Protein AF-A0A537A7I3-F1 (afdb_monomer_lite)

Sequence (104 aa):
MIVRRDTTIARLLALIAVMLVSRIACGHQQDGRDAILEFEPPGPGTYRLHRIMPAPEGRVLDTEGRSQKLSRFLQDKITLLGFIYTTCTDPEGCPLAYRVFDGL

Structure (mmCIF, N/CA/C/O backbone):
data_AF-A0A537A7I3-F1
#
_entry.id   AF-A0A537A7I3-F1
#
loop_
_atom_site.group_PDB
_atom_site.id
_atom_site.type_symbol
_atom_site.label_atom_id
_atom_site.label_alt_id
_atom_site.label_comp_id
_atom_site.label_asym_id
_atom_site.label_entity_id
_atom_site.label_seq_id
_atom_site.pdbx_PDB_ins_code
_atom_site.Cartn_x
_atom_site.Cartn_y
_atom_site.Cartn_z
_atom_site.occupancy
_atom_site.B_iso_or_equiv
_atom_site.auth_seq_id
_atom_site.auth_comp_id
_atom_site.auth_asym_id
_atom_site.auth_atom_id
_atom_site.pdbx_PDB_model_num
ATOM 1 N N . MET A 1 1 ? 39.173 54.965 -30.436 1.00 39.16 1 MET A N 1
ATOM 2 C CA . MET A 1 1 ? 38.130 53.960 -30.738 1.00 39.16 1 MET A CA 1
ATOM 3 C C . MET A 1 1 ? 37.649 53.361 -29.424 1.00 39.16 1 MET A C 1
ATOM 5 O O . MET A 1 1 ? 38.390 52.619 -28.798 1.00 39.16 1 MET A O 1
ATOM 9 N N . ILE A 1 2 ? 36.469 53.770 -28.951 1.00 47.56 2 ILE A N 1
ATOM 10 C CA . ILE A 1 2 ? 35.861 53.285 -27.703 1.00 47.56 2 ILE A CA 1
ATOM 11 C C . ILE A 1 2 ? 35.047 52.040 -28.059 1.00 47.56 2 ILE A C 1
ATOM 13 O O . ILE A 1 2 ? 34.034 52.140 -28.746 1.00 47.56 2 ILE A O 1
ATOM 17 N N . VAL A 1 3 ? 35.516 50.870 -27.628 1.00 56.50 3 VAL A N 1
ATOM 18 C CA . VAL A 1 3 ? 34.774 49.608 -27.724 1.00 56.50 3 VAL A CA 1
ATOM 19 C C . VAL A 1 3 ? 33.586 49.716 -26.769 1.00 56.50 3 VAL A C 1
ATOM 21 O O . VAL A 1 3 ? 33.739 49.572 -25.555 1.00 56.50 3 VAL A O 1
ATOM 24 N N . ARG A 1 4 ? 32.397 50.028 -27.299 1.00 58.03 4 ARG A N 1
ATOM 25 C CA . ARG A 1 4 ? 31.141 49.867 -26.561 1.00 58.03 4 ARG A CA 1
ATOM 26 C C . ARG A 1 4 ? 31.007 48.382 -26.242 1.00 58.03 4 ARG A C 1
ATOM 28 O O . ARG A 1 4 ? 30.819 47.549 -27.117 1.00 58.03 4 ARG A O 1
ATOM 35 N N . ARG A 1 5 ? 31.213 48.044 -24.974 1.00 61.12 5 ARG A N 1
ATOM 36 C CA . ARG A 1 5 ? 31.022 46.699 -24.444 1.00 61.12 5 ARG A CA 1
ATOM 37 C C . ARG A 1 5 ? 29.517 46.459 -24.398 1.00 61.12 5 ARG A C 1
ATOM 39 O O . ARG A 1 5 ? 28.860 46.881 -23.452 1.00 61.12 5 ARG A O 1
ATOM 46 N N . ASP A 1 6 ? 28.986 45.869 -25.464 1.00 66.19 6 ASP A N 1
ATOM 47 C CA . ASP A 1 6 ? 27.555 45.641 -25.659 1.00 66.19 6 ASP A CA 1
ATOM 48 C C . ASP A 1 6 ? 27.025 44.646 -24.618 1.00 66.19 6 ASP A C 1
ATOM 50 O O . ASP A 1 6 ? 27.031 43.425 -24.777 1.00 66.19 6 ASP A O 1
ATOM 54 N N . THR A 1 7 ? 26.577 45.200 -23.492 1.00 66.31 7 THR A N 1
ATOM 55 C CA . THR A 1 7 ? 26.023 44.481 -22.338 1.00 66.31 7 THR A CA 1
ATOM 56 C C . THR A 1 7 ? 24.780 43.665 -22.695 1.00 66.31 7 THR A C 1
ATOM 58 O O . THR A 1 7 ? 24.449 42.708 -21.996 1.00 66.31 7 THR A O 1
ATOM 61 N N . THR A 1 8 ? 24.115 44.003 -23.801 1.00 69.25 8 THR A N 1
ATOM 62 C CA . THR A 1 8 ? 22.989 43.270 -24.388 1.00 69.25 8 THR A CA 1
ATOM 63 C C . THR A 1 8 ? 23.408 41.905 -24.925 1.00 69.25 8 THR A C 1
ATOM 65 O O . THR A 1 8 ? 22.746 40.917 -24.616 1.00 69.25 8 THR A O 1
ATOM 68 N N . ILE A 1 9 ? 24.535 41.820 -25.640 1.00 73.06 9 ILE A N 1
ATOM 69 C CA . ILE A 1 9 ? 25.081 40.553 -26.154 1.00 73.06 9 ILE A CA 1
ATOM 70 C C . ILE A 1 9 ? 25.484 39.650 -24.985 1.00 73.06 9 ILE A C 1
ATOM 72 O O . ILE A 1 9 ? 25.145 38.470 -24.964 1.00 73.06 9 ILE A O 1
ATOM 76 N N . ALA A 1 10 ? 26.120 40.220 -23.958 1.00 76.19 10 ALA A N 1
ATOM 77 C CA . ALA A 1 10 ? 26.491 39.486 -22.747 1.00 76.19 10 ALA A CA 1
ATOM 78 C C . ALA A 1 10 ? 25.267 38.922 -21.995 1.00 76.19 10 ALA A C 1
ATOM 80 O O . ALA A 1 10 ? 25.297 37.781 -21.538 1.00 76.19 10 ALA A O 1
ATOM 81 N N . ARG A 1 11 ? 24.173 39.690 -21.895 1.00 78.00 11 ARG A N 1
ATOM 82 C CA . ARG A 1 11 ? 22.915 39.234 -21.275 1.00 78.00 11 ARG A CA 1
ATOM 83 C C . ARG A 1 11 ? 22.222 38.149 -22.093 1.00 78.00 11 ARG A C 1
ATOM 85 O O . ARG A 1 11 ? 21.722 37.192 -21.511 1.00 78.00 11 ARG A O 1
ATOM 92 N N . LEU A 1 12 ? 22.213 38.277 -23.420 1.00 79.75 12 LEU A N 1
ATOM 93 C CA . LEU A 1 12 ? 21.616 37.277 -24.304 1.00 79.75 12 LEU A CA 1
ATOM 94 C C . LEU A 1 12 ? 22.377 35.946 -24.218 1.00 79.75 12 LEU A C 1
ATOM 96 O O . LEU A 1 12 ? 21.762 34.897 -24.054 1.00 79.75 12 LEU A O 1
ATOM 100 N N . LEU A 1 13 ? 23.713 35.998 -24.242 1.00 81.06 13 LEU A N 1
ATOM 101 C CA . LEU A 1 13 ? 24.565 34.819 -24.073 1.00 81.06 13 LEU A CA 1
ATOM 102 C C . LEU A 1 13 ? 24.374 34.165 -22.698 1.00 81.06 13 LEU A C 1
ATOM 104 O O . LEU A 1 13 ? 24.300 32.943 -22.618 1.00 81.06 13 LEU A O 1
ATOM 108 N N . ALA A 1 14 ? 24.226 34.956 -21.631 1.00 81.44 14 ALA A N 1
ATOM 109 C CA . ALA A 1 14 ? 23.939 34.431 -20.297 1.00 81.44 14 ALA A CA 1
ATOM 110 C C . ALA A 1 14 ? 22.564 33.740 -20.221 1.00 81.44 14 ALA A C 1
ATOM 112 O O . ALA A 1 14 ? 22.456 32.662 -19.643 1.00 81.44 14 ALA A O 1
ATOM 113 N N . LEU A 1 15 ? 21.523 34.312 -20.837 1.00 80.50 15 LEU A N 1
ATOM 114 C CA . LEU A 1 15 ? 20.183 33.709 -20.881 1.00 80.50 15 LEU A CA 1
ATOM 115 C C . LEU A 1 15 ? 20.157 32.408 -21.695 1.00 80.50 15 LEU A C 1
ATOM 117 O O . LEU A 1 15 ? 19.542 31.432 -21.268 1.00 80.50 15 LEU A O 1
ATOM 121 N N . ILE A 1 16 ? 20.856 32.372 -22.834 1.00 79.19 16 ILE A N 1
ATOM 122 C CA . ILE A 1 16 ? 21.001 31.164 -23.659 1.00 79.19 16 ILE A CA 1
ATOM 123 C C . ILE A 1 16 ? 21.757 30.078 -22.887 1.00 79.19 16 ILE A C 1
ATOM 125 O O . ILE A 1 16 ? 21.323 28.928 -22.877 1.00 79.19 16 ILE A O 1
ATOM 129 N N . ALA A 1 17 ? 22.843 30.438 -22.195 1.00 77.50 17 ALA A N 1
ATOM 130 C CA . ALA A 1 17 ? 23.584 29.504 -21.355 1.00 77.50 17 ALA A CA 1
ATOM 131 C C . ALA A 1 17 ? 22.695 28.924 -20.243 1.00 77.50 17 ALA A C 1
ATOM 133 O O . ALA A 1 17 ? 22.648 27.710 -20.085 1.00 77.50 17 ALA A O 1
ATOM 134 N N . VAL A 1 18 ? 21.919 29.757 -19.539 1.00 71.88 18 VAL A N 1
ATOM 135 C CA . VAL A 1 18 ? 20.979 29.302 -18.497 1.00 71.88 18 VAL A CA 1
ATOM 136 C C . VAL A 1 18 ? 19.907 28.362 -19.064 1.00 71.88 18 VAL A C 1
ATOM 138 O O . VAL A 1 18 ? 19.650 27.320 -18.465 1.00 71.88 18 VAL A O 1
ATOM 141 N N . MET A 1 19 ? 19.324 28.654 -20.235 1.00 69.56 19 MET A N 1
ATOM 142 C CA . MET A 1 19 ? 18.377 27.732 -20.883 1.00 69.56 19 MET A CA 1
ATOM 143 C C . MET A 1 19 ? 19.015 26.395 -21.283 1.00 69.56 19 MET A C 1
ATOM 145 O O . MET A 1 19 ? 18.346 25.363 -21.199 1.00 69.56 19 MET A O 1
ATOM 149 N N . LEU A 1 20 ? 20.287 26.391 -21.702 1.00 63.75 20 LEU A N 1
ATOM 150 C CA . LEU A 1 20 ? 21.009 25.155 -22.013 1.00 63.75 20 LEU A CA 1
ATOM 151 C C . LEU A 1 20 ? 21.279 24.308 -20.759 1.00 63.75 20 LEU A C 1
ATOM 153 O O . LEU A 1 20 ? 21.147 23.088 -20.829 1.00 63.75 20 LEU A O 1
ATOM 157 N N . VAL A 1 21 ? 21.607 24.919 -19.612 1.00 59.19 21 VAL A N 1
ATOM 158 C CA . VAL A 1 21 ? 21.839 24.171 -18.359 1.00 59.19 21 VAL A CA 1
ATOM 159 C C . VAL A 1 21 ? 20.538 23.577 -17.801 1.00 59.19 21 VAL A C 1
ATOM 161 O O . VAL A 1 21 ? 20.546 22.458 -17.292 1.00 59.19 21 VAL A O 1
ATOM 164 N N . SER A 1 22 ? 19.394 24.251 -17.966 1.00 57.56 22 SER A N 1
ATOM 165 C CA . SER A 1 22 ? 18.091 23.750 -17.489 1.00 57.56 22 SER A CA 1
ATOM 166 C C . SER A 1 22 ? 17.604 22.468 -18.181 1.00 57.56 22 SER A C 1
ATOM 168 O O . SER A 1 22 ? 16.703 21.809 -17.669 1.00 57.56 22 SER A O 1
ATOM 170 N N . ARG A 1 23 ? 18.191 22.074 -19.321 1.00 53.44 23 ARG A N 1
ATOM 171 C CA . ARG A 1 23 ? 17.897 20.797 -20.003 1.00 53.44 23 ARG A CA 1
ATOM 172 C C . ARG A 1 23 ? 18.608 19.587 -19.373 1.00 53.44 23 ARG A C 1
ATOM 174 O O . ARG A 1 23 ? 18.326 18.468 -19.780 1.00 53.44 23 ARG A O 1
ATOM 181 N N . ILE A 1 24 ? 19.512 19.790 -18.407 1.00 55.12 24 ILE A N 1
ATOM 182 C CA . ILE A 1 24 ? 20.316 18.718 -17.783 1.00 55.12 24 ILE A CA 1
ATOM 183 C C . ILE A 1 24 ? 19.595 18.076 -16.581 1.00 55.12 24 ILE A C 1
ATOM 185 O O . ILE A 1 24 ? 19.996 17.014 -16.114 1.00 55.12 24 ILE A O 1
ATOM 189 N N . ALA A 1 25 ? 18.461 18.623 -16.134 1.00 48.72 25 ALA A N 1
ATOM 190 C CA . ALA A 1 25 ? 17.545 17.908 -15.244 1.00 48.72 25 ALA A CA 1
ATOM 191 C C . ALA A 1 25 ? 16.687 16.904 -16.042 1.00 48.72 25 ALA A C 1
ATOM 193 O O . ALA A 1 25 ? 15.459 16.959 -16.026 1.00 48.72 25 ALA A O 1
ATOM 194 N N . CYS A 1 26 ? 17.334 15.997 -16.778 1.00 44.31 26 CYS A N 1
ATOM 195 C CA . CYS A 1 26 ? 16.685 14.775 -17.236 1.00 44.31 26 CYS A CA 1
ATOM 196 C C . CYS A 1 26 ? 16.465 13.906 -15.995 1.00 44.31 26 CYS A C 1
ATOM 198 O O . CYS A 1 26 ? 17.349 13.160 -15.582 1.00 44.31 26 CYS A O 1
ATOM 200 N N . GLY A 1 27 ? 15.287 14.010 -15.382 1.00 45.31 27 GLY A N 1
ATOM 201 C CA . GLY A 1 27 ? 14.745 12.847 -14.694 1.00 45.31 27 GLY A CA 1
ATOM 202 C C . GLY A 1 27 ? 14.656 11.736 -15.735 1.00 45.31 27 GLY A C 1
ATOM 203 O O . GLY A 1 27 ? 14.072 11.947 -16.799 1.00 45.31 27 GLY A O 1
ATOM 204 N N . HIS A 1 28 ? 15.310 10.605 -15.485 1.00 47.22 28 HIS A N 1
ATOM 205 C CA . HIS A 1 28 ? 15.121 9.407 -16.289 1.00 47.22 28 HIS A CA 1
ATOM 206 C C . HIS A 1 28 ? 13.645 9.013 -16.175 1.00 47.22 28 HIS A C 1
ATOM 208 O O . HIS A 1 28 ? 13.264 8.385 -15.199 1.00 47.22 28 HIS A O 1
ATOM 214 N N . GLN A 1 29 ? 12.819 9.436 -17.131 1.00 45.12 29 GLN A N 1
ATOM 215 C CA . GLN A 1 29 ? 11.517 8.830 -17.364 1.00 45.12 29 GLN A CA 1
ATOM 216 C C . GLN A 1 29 ? 11.816 7.535 -18.110 1.00 45.12 29 GLN A C 1
ATOM 218 O O . GLN A 1 29 ? 12.018 7.554 -19.327 1.00 45.12 29 GLN A O 1
ATOM 223 N N . GLN A 1 30 ? 11.938 6.429 -17.383 1.00 48.75 30 GLN A N 1
ATOM 224 C CA . GLN A 1 30 ? 11.799 5.138 -18.030 1.00 48.75 30 GLN A CA 1
ATOM 225 C C . GLN A 1 30 ? 10.312 5.018 -18.388 1.00 48.75 30 GLN A C 1
ATOM 227 O O . GLN A 1 30 ? 9.413 5.432 -17.662 1.00 48.75 30 GLN A O 1
ATOM 232 N N . ASP A 1 31 ? 10.026 4.576 -19.599 1.00 48.44 31 ASP A N 1
ATOM 233 C CA . ASP A 1 31 ? 8.694 4.085 -19.900 1.00 48.44 31 ASP A CA 1
ATOM 234 C C . ASP A 1 31 ? 8.703 2.668 -19.317 1.00 48.44 31 ASP A C 1
ATOM 236 O O . ASP A 1 31 ? 9.575 1.872 -19.674 1.00 48.44 31 ASP A O 1
ATOM 240 N N . GLY A 1 32 ? 7.815 2.346 -18.369 1.00 53.06 32 GLY A N 1
ATOM 241 C CA . GLY A 1 32 ? 7.831 1.092 -17.585 1.00 53.06 32 GLY A CA 1
ATOM 242 C C . GLY A 1 32 ? 7.714 -0.215 -18.394 1.00 53.06 32 GLY A C 1
ATOM 243 O O . GLY A 1 32 ? 7.506 -1.283 -17.827 1.00 53.06 32 GLY A O 1
ATOM 244 N N . ARG A 1 33 ? 7.819 -0.132 -19.722 1.00 52.97 33 ARG A N 1
ATOM 245 C CA . ARG A 1 33 ? 7.951 -1.235 -20.672 1.00 52.97 33 ARG A CA 1
ATOM 246 C C . ARG A 1 33 ? 9.362 -1.830 -20.710 1.00 52.97 33 ARG A C 1
ATOM 248 O O . ARG A 1 33 ? 9.475 -3.010 -21.014 1.00 52.97 33 ARG A O 1
ATOM 255 N N . ASP A 1 34 ? 10.386 -1.058 -20.335 1.00 52.28 34 ASP A N 1
ATOM 256 C CA . ASP A 1 34 ? 11.797 -1.458 -20.470 1.00 52.28 34 ASP A CA 1
ATOM 257 C C . ASP A 1 34 ? 12.518 -1.633 -19.122 1.00 52.28 34 ASP A C 1
ATOM 259 O O . ASP A 1 34 ? 13.749 -1.703 -19.075 1.00 52.28 34 ASP A O 1
ATOM 263 N N . ALA A 1 35 ? 11.785 -1.705 -18.003 1.00 58.62 35 ALA A N 1
ATOM 264 C CA . ALA A 1 35 ? 12.378 -2.147 -16.747 1.00 58.62 35 ALA A CA 1
ATOM 265 C C . ALA A 1 35 ? 12.832 -3.600 -16.938 1.00 58.62 35 ALA A C 1
ATOM 267 O O . ALA A 1 35 ? 12.012 -4.518 -16.924 1.00 58.62 35 ALA A O 1
ATOM 268 N N . ILE A 1 36 ? 14.132 -3.801 -17.179 1.00 62.69 36 ILE A N 1
ATOM 269 C CA . ILE A 1 36 ? 14.728 -5.132 -17.255 1.00 62.69 36 ILE A CA 1
ATOM 270 C C . ILE A 1 36 ? 14.613 -5.715 -15.853 1.00 62.69 36 ILE A C 1
ATOM 272 O O . ILE A 1 36 ? 15.433 -5.447 -14.977 1.00 62.69 36 ILE A O 1
ATOM 276 N N . LEU A 1 37 ? 13.543 -6.468 -15.628 1.00 66.88 37 LEU A N 1
ATOM 277 C CA . LEU A 1 37 ? 13.413 -7.274 -14.437 1.00 66.88 37 LEU A CA 1
ATOM 278 C C . LEU A 1 37 ? 14.575 -8.270 -14.459 1.00 66.88 37 LEU A C 1
ATOM 280 O O . LEU A 1 37 ? 14.803 -8.953 -15.456 1.00 66.88 37 LEU A O 1
ATOM 284 N N . GLU A 1 38 ? 15.301 -8.389 -13.350 1.00 80.81 38 GLU A N 1
ATOM 285 C CA . GLU A 1 38 ? 16.338 -9.421 -13.188 1.00 80.81 38 GLU A CA 1
ATOM 286 C C . GLU A 1 38 ? 15.743 -10.848 -13.155 1.00 80.81 38 GLU A C 1
ATOM 288 O O . GLU A 1 38 ? 16.455 -11.831 -12.951 1.00 80.81 38 GLU A O 1
ATOM 293 N N . PHE A 1 39 ? 14.425 -10.974 -13.345 1.00 81.69 39 PHE A N 1
ATOM 294 C CA . PHE A 1 39 ? 13.680 -12.219 -13.404 1.00 81.69 39 PHE A CA 1
ATOM 295 C C . PHE A 1 39 ? 12.535 -12.126 -14.422 1.00 81.69 39 PHE A C 1
ATOM 297 O O . PHE A 1 39 ? 11.946 -11.065 -14.614 1.00 81.69 39 PHE A O 1
ATOM 304 N N . GLU A 1 40 ? 12.168 -13.260 -15.017 1.00 83.38 40 GLU A N 1
ATOM 305 C CA . GLU A 1 40 ? 10.955 -13.367 -15.832 1.00 83.38 40 GLU A CA 1
ATOM 306 C C . GLU A 1 40 ? 9.741 -13.563 -14.905 1.00 83.38 40 GLU A C 1
ATOM 308 O O . GLU A 1 40 ? 9.678 -14.577 -14.193 1.00 83.38 40 GLU A O 1
ATOM 313 N N . PRO A 1 41 ? 8.776 -12.627 -14.858 1.00 81.06 41 PRO A N 1
ATOM 314 C CA . PRO A 1 41 ? 7.591 -12.807 -14.039 1.00 81.06 41 PRO A CA 1
ATOM 315 C C . PRO A 1 41 ? 6.727 -13.947 -14.593 1.00 81.06 41 PRO A C 1
ATOM 317 O O . PRO A 1 41 ? 6.561 -14.069 -15.806 1.00 81.06 41 PRO A O 1
ATOM 320 N N . PRO A 1 42 ? 6.120 -14.783 -13.732 1.00 85.56 42 PRO A N 1
ATOM 321 C CA . PRO A 1 42 ? 5.158 -15.772 -14.197 1.00 85.56 42 PRO A CA 1
ATOM 322 C C . PRO A 1 42 ? 4.025 -15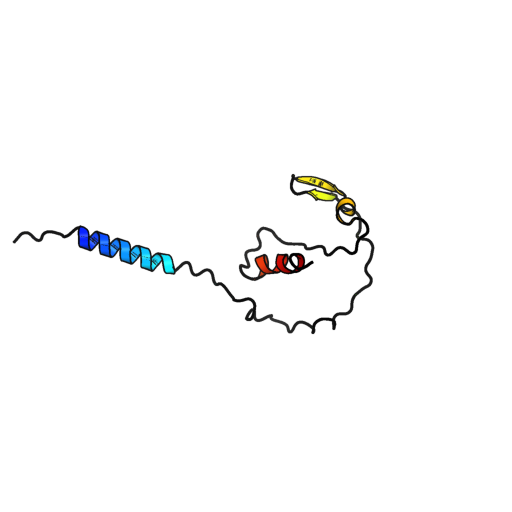.126 -15.002 1.00 85.56 42 PRO A C 1
ATOM 324 O O . PRO A 1 42 ? 3.585 -14.006 -14.713 1.00 85.56 42 PRO A O 1
ATOM 327 N N . GLY A 1 43 ? 3.507 -15.859 -15.989 1.00 88.50 43 GLY A N 1
ATOM 328 C CA . GLY A 1 43 ? 2.387 -15.388 -16.799 1.00 88.50 43 GLY A CA 1
ATOM 329 C C . GLY A 1 43 ? 1.175 -15.017 -15.927 1.00 88.50 43 GLY A C 1
ATOM 330 O O . GLY A 1 43 ? 0.940 -15.671 -14.900 1.00 88.50 43 GLY A O 1
ATOM 331 N N . PRO A 1 44 ? 0.373 -14.004 -16.299 1.00 83.12 44 PRO A N 1
ATOM 332 C CA . PRO A 1 44 ? -0.843 -13.657 -15.567 1.00 83.12 44 PRO A CA 1
ATOM 333 C C . PRO A 1 44 ? -1.731 -14.887 -15.327 1.00 83.12 44 PRO A C 1
ATOM 335 O O . PRO A 1 44 ? -1.961 -15.688 -16.229 1.00 83.12 44 PRO A O 1
ATOM 338 N N . GLY A 1 45 ? -2.199 -15.070 -14.090 1.00 85.06 45 GLY A N 1
ATOM 339 C CA . GLY A 1 45 ? -3.031 -16.217 -13.703 1.00 85.06 45 GLY A CA 1
ATOM 340 C C . GLY A 1 45 ? -2.299 -17.556 -13.522 1.00 85.06 45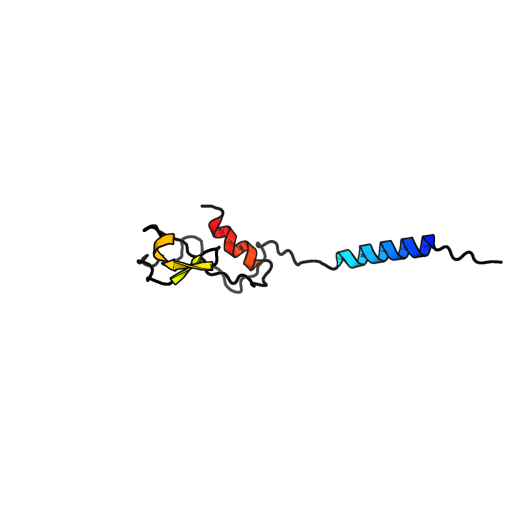 GLY A C 1
ATOM 341 O O . GLY A 1 45 ? -2.926 -18.515 -13.084 1.00 85.06 45 GLY A O 1
ATOM 342 N N . THR A 1 46 ? -0.990 -17.641 -13.791 1.00 92.56 46 THR A N 1
ATOM 343 C CA . THR A 1 46 ? -0.206 -18.876 -13.557 1.00 92.56 46 THR A CA 1
ATOM 344 C C . THR A 1 46 ? 0.266 -19.027 -12.108 1.00 92.56 46 THR A C 1
ATOM 346 O O . THR A 1 46 ? 0.695 -20.101 -11.686 1.00 92.56 46 THR A O 1
ATOM 349 N N . TYR A 1 47 ? 0.162 -17.955 -11.321 1.00 87.62 47 TYR A N 1
ATOM 350 C CA . TYR A 1 47 ? 0.523 -17.942 -9.911 1.00 87.62 47 TYR A CA 1
ATOM 351 C C . TYR A 1 47 ? -0.453 -18.786 -9.092 1.00 87.62 47 TYR A C 1
ATOM 353 O O . TYR A 1 47 ? -1.673 -18.675 -9.226 1.00 87.62 47 TYR A O 1
ATOM 361 N N . ARG A 1 48 ? 0.078 -19.589 -8.165 1.00 88.31 48 ARG A N 1
ATOM 362 C CA . ARG A 1 48 ? -0.761 -20.317 -7.213 1.00 88.31 48 ARG A CA 1
ATOM 363 C C . ARG A 1 48 ? -1.366 -19.340 -6.207 1.00 88.31 48 ARG A C 1
ATOM 365 O O . ARG A 1 48 ? -0.656 -18.816 -5.345 1.00 88.31 48 ARG A O 1
ATOM 372 N N . LEU A 1 49 ? -2.683 -19.159 -6.265 1.00 85.75 49 LEU A N 1
ATOM 373 C CA . LEU A 1 49 ? -3.404 -18.414 -5.240 1.00 85.75 49 LEU A CA 1
ATOM 374 C C . LEU A 1 49 ? -3.447 -19.243 -3.950 1.00 85.75 49 LEU A C 1
ATOM 376 O O . LEU A 1 49 ? -4.044 -20.319 -3.893 1.00 85.75 49 LEU A O 1
ATOM 380 N N . HIS A 1 50 ? -2.768 -18.755 -2.917 1.00 86.62 50 HIS A N 1
ATOM 381 C CA . HIS A 1 50 ? -2.807 -19.370 -1.596 1.00 86.62 50 HIS A CA 1
ATOM 382 C C . HIS A 1 50 ? -4.141 -19.053 -0.913 1.00 86.62 50 HIS A C 1
ATOM 384 O O . HIS A 1 50 ? -4.856 -18.131 -1.306 1.00 86.62 50 HIS A O 1
ATOM 390 N N . ARG A 1 51 ? -4.497 -19.833 0.111 1.00 90.12 51 ARG A N 1
ATOM 391 C CA . ARG A 1 51 ? -5.754 -19.638 0.838 1.00 90.12 51 ARG A CA 1
ATOM 392 C C . ARG A 1 51 ? -5.784 -18.227 1.437 1.00 90.12 51 ARG A C 1
ATOM 394 O O . ARG A 1 51 ? -4.901 -17.874 2.214 1.00 90.12 51 ARG A O 1
ATOM 401 N N . ILE A 1 52 ? -6.812 -17.453 1.090 1.00 88.12 52 ILE A N 1
ATOM 402 C CA . ILE A 1 52 ? -7.087 -16.163 1.727 1.00 88.12 52 ILE A CA 1
ATOM 403 C C . ILE A 1 52 ? -7.525 -16.449 3.164 1.00 88.12 52 ILE A C 1
ATOM 405 O O . ILE A 1 52 ? -8.388 -17.297 3.401 1.00 88.12 52 ILE A O 1
ATOM 409 N N . MET A 1 53 ? -6.892 -15.777 4.120 1.00 89.44 53 MET A N 1
ATOM 410 C CA . MET A 1 53 ? -7.128 -15.959 5.550 1.00 89.44 53 MET A CA 1
ATOM 411 C C . MET A 1 53 ? -7.546 -14.632 6.183 1.00 89.44 53 MET A C 1
ATOM 413 O O . MET A 1 53 ? -7.209 -13.577 5.640 1.00 89.44 53 MET A O 1
ATOM 417 N N . PRO A 1 54 ? -8.239 -14.667 7.336 1.00 90.69 54 PRO A N 1
ATOM 418 C CA . PRO A 1 54 ? -8.445 -13.472 8.139 1.00 90.69 54 PRO A CA 1
ATOM 419 C C . PRO A 1 54 ? -7.102 -12.803 8.429 1.00 90.69 54 PRO A C 1
ATOM 421 O O . PRO A 1 54 ? -6.149 -13.467 8.847 1.00 90.69 54 PRO A O 1
ATOM 424 N N . ALA A 1 55 ? -7.024 -11.496 8.198 1.00 91.31 55 ALA A N 1
ATOM 425 C CA . ALA A 1 55 ? -5.852 -10.743 8.604 1.00 91.31 55 ALA A CA 1
ATOM 426 C C . ALA A 1 55 ? -5.770 -10.721 10.142 1.00 91.31 55 ALA A C 1
ATOM 428 O O . ALA A 1 55 ? -6.804 -10.607 10.808 1.00 91.31 55 ALA A O 1
ATOM 429 N N . PRO A 1 56 ? -4.566 -10.827 10.726 1.00 91.44 56 PRO A N 1
ATOM 430 C CA . PRO A 1 56 ? -4.395 -10.668 12.161 1.00 91.44 56 PRO A CA 1
ATOM 431 C C . PRO A 1 56 ? -4.748 -9.241 12.595 1.00 91.44 56 PRO A C 1
ATOM 433 O O . PRO A 1 56 ? -4.565 -8.279 11.847 1.00 91.44 56 PRO A O 1
ATOM 436 N N . GLU A 1 57 ? -5.216 -9.101 13.833 1.00 93.94 57 GLU A N 1
ATOM 437 C CA . GLU A 1 57 ? -5.463 -7.781 14.407 1.00 93.94 57 GLU A CA 1
ATOM 438 C C . GLU A 1 57 ? -4.160 -7.036 14.713 1.00 93.94 57 GLU A C 1
ATOM 440 O O . GLU A 1 57 ? -3.136 -7.622 15.065 1.00 93.94 57 GLU A O 1
ATOM 445 N N . GLY A 1 58 ? -4.225 -5.709 14.623 1.00 94.12 58 GLY A N 1
ATOM 446 C CA . GLY A 1 58 ? -3.104 -4.818 14.887 1.00 94.12 58 GLY A CA 1
ATOM 447 C C . GLY A 1 58 ? -3.549 -3.364 14.969 1.00 94.12 58 GLY A C 1
ATOM 448 O O . GLY A 1 58 ? -4.701 -3.032 14.669 1.00 94.12 58 GLY A O 1
ATOM 449 N N . ARG A 1 59 ? -2.631 -2.489 15.389 1.00 97.00 59 ARG A N 1
ATOM 450 C CA . ARG A 1 59 ? -2.857 -1.041 15.394 1.00 97.00 59 ARG A CA 1
ATOM 451 C C . ARG A 1 59 ? -2.131 -0.390 14.227 1.00 97.00 59 ARG A C 1
ATOM 453 O O . ARG A 1 59 ? -0.935 -0.595 14.059 1.00 97.00 59 ARG A O 1
ATOM 460 N N . VAL A 1 60 ? -2.855 0.422 13.471 1.00 95.19 60 VAL A N 1
ATOM 461 C CA . VAL A 1 60 ? -2.327 1.239 12.371 1.00 95.19 60 VAL A CA 1
ATOM 462 C C . VAL A 1 60 ? -2.637 2.706 12.633 1.00 95.19 60 VAL A C 1
ATOM 464 O O . VAL A 1 60 ? -3.519 3.014 13.435 1.00 95.19 60 VAL A O 1
ATOM 467 N N . LEU A 1 61 ? -1.901 3.610 11.996 1.00 96.44 61 LEU A N 1
ATOM 468 C CA . LEU A 1 61 ? -2.220 5.035 12.007 1.00 96.44 61 LEU A CA 1
ATOM 469 C C . LEU A 1 61 ? -3.072 5.354 10.781 1.00 96.44 61 LEU A C 1
ATOM 471 O O . LEU A 1 61 ? -2.761 4.893 9.685 1.00 96.44 61 LEU A O 1
ATOM 475 N N . ASP A 1 62 ? -4.149 6.110 10.975 1.00 94.69 62 ASP A N 1
ATOM 476 C CA . ASP A 1 62 ? -4.886 6.706 9.864 1.00 94.69 62 ASP A CA 1
ATOM 477 C C . ASP A 1 62 ? -4.168 7.954 9.320 1.00 94.69 62 ASP A C 1
ATOM 479 O O . ASP A 1 62 ? -3.116 8.364 9.817 1.00 94.69 62 ASP A O 1
ATOM 483 N N . THR A 1 63 ? -4.735 8.554 8.274 1.00 92.31 63 THR A N 1
ATOM 484 C CA . THR A 1 63 ? -4.198 9.746 7.599 1.00 92.31 63 THR A CA 1
ATOM 485 C C . THR A 1 63 ? -4.105 10.970 8.507 1.00 92.31 63 THR A C 1
ATOM 487 O O . THR A 1 63 ? -3.314 11.870 8.240 1.00 92.31 63 THR A O 1
ATOM 490 N N . GLU A 1 64 ? -4.844 10.991 9.617 1.00 97.19 64 GLU A N 1
ATOM 491 C CA . GLU A 1 64 ? -4.778 12.043 10.631 1.00 97.19 64 GLU A CA 1
ATOM 492 C C . GLU A 1 64 ? -3.872 11.660 11.815 1.00 97.19 64 GLU A C 1
ATOM 494 O O . GLU A 1 64 ? -3.868 12.333 12.846 1.00 97.19 64 GLU A O 1
ATOM 499 N N . GLY A 1 65 ? -3.112 10.567 11.694 1.00 96.62 65 GLY A N 1
ATOM 500 C CA . GLY A 1 65 ? -2.189 10.084 12.718 1.00 96.62 65 GLY A CA 1
ATOM 501 C C . GLY A 1 65 ? -2.873 9.435 13.921 1.00 96.62 65 GLY A C 1
ATOM 502 O O . GLY A 1 65 ? -2.218 9.167 14.930 1.00 96.62 65 GLY A O 1
ATOM 503 N N . ARG A 1 66 ? -4.182 9.162 13.863 1.00 98.00 66 ARG A N 1
ATOM 504 C CA . ARG A 1 66 ? -4.887 8.505 14.967 1.00 98.00 66 ARG A CA 1
ATOM 505 C C . ARG A 1 66 ? -4.699 7.006 14.858 1.00 98.00 66 ARG A C 1
ATOM 507 O O . ARG A 1 66 ? -4.785 6.417 13.784 1.00 98.00 66 ARG A O 1
ATOM 514 N N . SER A 1 67 ? -4.491 6.367 16.000 1.00 97.75 67 SER A N 1
ATOM 515 C CA . SER A 1 67 ? -4.252 4.934 16.014 1.00 97.75 67 SER A CA 1
ATOM 516 C C . SER A 1 67 ? -5.560 4.135 16.066 1.00 97.75 67 SER A C 1
ATOM 518 O O . SER A 1 67 ? -6.318 4.214 17.034 1.00 97.75 67 SER A O 1
ATOM 520 N N . GLN A 1 68 ? -5.795 3.332 15.033 1.00 97.56 68 GLN A N 1
ATOM 521 C CA . GLN A 1 68 ? -7.009 2.556 14.781 1.00 97.56 68 GLN A CA 1
ATOM 522 C C . GLN A 1 68 ? -6.710 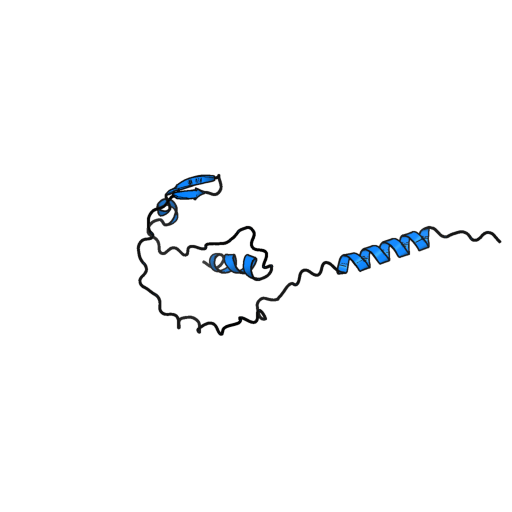1.054 14.737 1.00 97.56 68 GLN A C 1
ATOM 524 O O . GLN A 1 68 ? -5.566 0.645 14.543 1.00 97.56 68 GLN A O 1
ATOM 529 N N . LYS A 1 69 ? -7.743 0.221 14.899 1.00 95.94 69 LYS A N 1
ATOM 530 C CA . LYS A 1 69 ? -7.646 -1.223 14.633 1.00 95.94 69 LYS A CA 1
ATOM 531 C C . LYS A 1 69 ? -7.640 -1.489 13.128 1.00 95.94 69 LYS A C 1
ATOM 533 O O . LYS A 1 69 ? -8.429 -0.873 12.414 1.00 95.94 69 LYS A O 1
ATOM 538 N N . LEU A 1 70 ? -6.812 -2.428 12.669 1.00 95.00 70 LEU A N 1
ATOM 539 C CA . LEU A 1 70 ? -6.730 -2.799 11.251 1.00 95.00 70 LEU A CA 1
ATOM 540 C C . LEU A 1 70 ? -8.080 -3.282 10.691 1.00 95.00 70 LEU A C 1
ATOM 542 O O . LEU A 1 70 ? -8.482 -2.828 9.621 1.00 95.00 70 LEU A O 1
ATOM 546 N N . SER A 1 71 ? -8.821 -4.116 11.432 1.00 93.81 71 SER A N 1
ATOM 547 C CA . SER A 1 71 ? -10.165 -4.602 11.060 1.00 93.81 71 SER A CA 1
ATOM 548 C C . SER A 1 71 ? -11.139 -3.513 10.607 1.00 93.81 71 SER A C 1
ATOM 550 O O . SER A 1 71 ? -11.976 -3.765 9.740 1.00 93.81 71 SER A O 1
ATOM 552 N N . ARG A 1 72 ? -11.010 -2.284 11.129 1.00 93.81 72 ARG A N 1
ATOM 553 C CA . ARG A 1 72 ? -11.850 -1.144 10.731 1.00 93.81 72 ARG A CA 1
ATOM 554 C C . ARG A 1 72 ? -11.749 -0.828 9.231 1.00 93.81 72 ARG A C 1
ATOM 556 O O . ARG A 1 72 ? -12.713 -0.320 8.665 1.00 93.81 72 ARG A O 1
ATOM 563 N N . PHE A 1 73 ? -10.613 -1.123 8.599 1.00 93.12 73 PHE A N 1
ATOM 564 C CA . PHE A 1 73 ? -10.365 -0.856 7.178 1.00 93.12 73 PHE A CA 1
ATOM 565 C C . PHE A 1 73 ? -10.663 -2.057 6.275 1.00 93.12 73 PHE A C 1
ATOM 567 O O . PHE A 1 73 ? -10.939 -1.868 5.096 1.00 93.12 73 PHE A O 1
ATOM 574 N N . LEU A 1 74 ? -10.641 -3.276 6.820 1.00 92.50 74 LEU A N 1
ATOM 575 C CA . LEU A 1 74 ? -10.843 -4.507 6.045 1.00 92.50 74 LEU A CA 1
ATOM 576 C C . LEU A 1 74 ? -12.327 -4.803 5.779 1.00 92.50 74 LEU A C 1
ATOM 578 O O . LEU A 1 74 ? -12.671 -5.314 4.716 1.00 92.50 74 LEU A O 1
ATOM 582 N N . GLN A 1 75 ? -13.209 -4.455 6.728 1.00 88.12 75 GLN A N 1
ATOM 583 C CA . GLN A 1 75 ? -14.675 -4.552 6.598 1.00 88.12 75 GLN A CA 1
ATOM 584 C C . GLN A 1 75 ? -15.188 -5.927 6.112 1.00 88.12 75 GLN A C 1
ATOM 586 O O . GLN A 1 75 ? -16.138 -5.990 5.330 1.00 88.12 75 GLN A O 1
ATOM 591 N N . ASP A 1 76 ? -14.539 -7.019 6.530 1.00 85.50 76 ASP A N 1
ATOM 592 C CA . ASP A 1 76 ? -14.852 -8.401 6.128 1.00 85.50 76 ASP A CA 1
ATOM 593 C C . ASP A 1 76 ? -14.857 -8.644 4.602 1.00 85.50 76 ASP A C 1
ATOM 595 O O . ASP A 1 76 ? -15.530 -9.545 4.095 1.00 85.50 76 ASP A O 1
ATOM 599 N N . LYS A 1 77 ? -14.096 -7.842 3.844 1.00 88.69 77 LYS A N 1
ATOM 600 C CA . LYS A 1 77 ? -13.921 -7.995 2.394 1.00 88.69 77 LYS A CA 1
ATOM 601 C C . LYS A 1 77 ? -12.615 -8.712 2.064 1.00 88.69 77 LYS A C 1
ATOM 603 O O . LYS A 1 77 ? -11.688 -8.780 2.867 1.00 88.69 77 LYS A O 1
ATOM 608 N N . ILE A 1 78 ? -12.521 -9.199 0.827 1.00 89.50 78 ILE A N 1
ATOM 609 C CA . ILE A 1 78 ? -11.218 -9.500 0.234 1.00 89.50 78 ILE A CA 1
ATOM 610 C C . ILE A 1 78 ? -10.514 -8.160 0.022 1.00 89.50 78 ILE A C 1
ATOM 612 O O . ILE A 1 78 ? -10.967 -7.339 -0.773 1.00 89.50 78 ILE A O 1
ATOM 616 N N . THR A 1 79 ? -9.435 -7.930 0.764 1.00 89.06 79 THR A N 1
ATOM 617 C CA . THR A 1 79 ? -8.687 -6.671 0.735 1.00 89.06 79 THR A CA 1
ATOM 618 C C . THR A 1 79 ? -7.330 -6.887 0.087 1.00 89.06 79 THR A C 1
ATOM 620 O O . THR A 1 79 ? -6.557 -7.742 0.520 1.00 89.06 79 THR A O 1
ATOM 623 N N . LEU A 1 80 ? -7.019 -6.073 -0.919 1.00 87.69 80 LEU A N 1
ATOM 624 C CA . LEU A 1 80 ? -5.647 -5.886 -1.367 1.00 87.69 80 LEU A CA 1
ATOM 625 C C . LEU A 1 80 ? -4.985 -4.857 -0.442 1.00 87.69 80 LEU A C 1
ATOM 627 O O . LEU A 1 80 ? -5.487 -3.744 -0.304 1.00 87.69 80 LEU A O 1
ATOM 631 N N . LEU A 1 81 ? -3.887 -5.232 0.212 1.00 87.94 81 LEU A N 1
ATOM 632 C CA . LEU A 1 81 ? -3.149 -4.363 1.130 1.00 87.94 81 LEU A CA 1
ATOM 633 C C . LEU A 1 81 ? -1.735 -4.135 0.593 1.00 87.94 81 LEU A C 1
ATOM 635 O O . LEU A 1 81 ? -0.978 -5.090 0.427 1.00 87.94 81 LEU A O 1
ATOM 639 N N . GLY A 1 82 ? -1.387 -2.875 0.328 1.00 86.06 82 GLY A N 1
ATOM 640 C CA . GLY A 1 82 ? -0.056 -2.470 -0.123 1.00 86.06 82 GLY A CA 1
ATOM 641 C C . GLY A 1 82 ? 0.786 -1.911 1.022 1.00 86.06 82 GLY A C 1
ATOM 642 O O . GLY A 1 82 ? 0.320 -1.059 1.777 1.00 86.06 82 GLY A O 1
ATOM 643 N N . PHE A 1 83 ? 2.038 -2.358 1.129 1.00 86.00 83 PHE A N 1
ATOM 644 C CA . PHE A 1 83 ? 3.045 -1.759 2.007 1.00 86.00 83 PHE A CA 1
ATOM 645 C C . PHE A 1 83 ? 4.048 -1.006 1.145 1.00 86.00 83 PHE A C 1
ATOM 647 O O . PHE A 1 83 ? 4.768 -1.615 0.358 1.00 86.00 83 PHE A O 1
ATOM 654 N N . ILE A 1 84 ? 4.069 0.319 1.273 1.00 79.62 84 ILE A N 1
ATOM 655 C CA . ILE A 1 84 ? 4.898 1.187 0.438 1.00 79.62 84 ILE A CA 1
ATOM 656 C C . ILE A 1 84 ? 5.715 2.095 1.348 1.00 79.62 84 ILE A C 1
ATOM 658 O O . ILE A 1 84 ? 5.188 2.716 2.272 1.00 79.62 84 ILE A O 1
ATOM 662 N N . TYR A 1 85 ? 7.011 2.194 1.067 1.00 83.12 85 TYR A N 1
ATOM 663 C CA . TYR A 1 85 ? 7.853 3.213 1.674 1.00 83.12 85 TYR A CA 1
ATOM 664 C C . TYR A 1 85 ? 7.560 4.552 1.003 1.00 83.12 85 TYR A C 1
ATOM 666 O O . TYR A 1 85 ? 7.799 4.723 -0.188 1.00 83.12 85 TYR A O 1
ATOM 674 N N . THR A 1 86 ? 7.056 5.520 1.765 1.00 76.62 86 THR A N 1
ATOM 675 C CA . THR A 1 86 ? 6.732 6.858 1.239 1.00 76.62 86 THR A CA 1
ATOM 676 C C . THR A 1 86 ? 7.968 7.634 0.787 1.00 76.62 86 THR A C 1
ATOM 678 O O . THR A 1 86 ? 7.856 8.545 -0.024 1.00 76.62 86 THR A O 1
ATOM 681 N N . THR A 1 87 ? 9.150 7.252 1.273 1.00 82.88 87 THR A N 1
ATOM 682 C CA . THR A 1 87 ? 10.456 7.782 0.857 1.00 82.88 87 THR A CA 1
ATOM 683 C C . THR A 1 87 ? 11.132 6.917 -0.207 1.00 82.88 87 THR A C 1
ATOM 685 O O . THR A 1 87 ? 12.352 6.954 -0.343 1.00 82.88 87 THR A O 1
ATOM 688 N N . CYS A 1 88 ? 10.370 6.080 -0.910 1.00 78.62 88 CYS A N 1
ATOM 689 C CA . CYS A 1 88 ? 10.857 5.328 -2.058 1.00 78.62 88 CYS A CA 1
ATOM 690 C C . CYS A 1 88 ? 11.484 6.303 -3.077 1.00 78.62 88 CYS A C 1
ATOM 692 O O . CYS A 1 88 ? 10.888 7.324 -3.417 1.00 78.62 88 CYS A O 1
ATOM 694 N N . THR A 1 89 ? 12.716 6.017 -3.511 1.00 80.75 89 THR A N 1
ATOM 695 C CA . THR A 1 89 ? 13.502 6.877 -4.417 1.00 80.75 89 THR A CA 1
ATOM 696 C C . THR A 1 89 ? 13.537 6.357 -5.851 1.00 80.75 89 THR A C 1
ATOM 698 O O . THR A 1 89 ? 14.283 6.890 -6.665 1.00 80.75 89 THR A O 1
ATOM 701 N N . ASP A 1 90 ? 12.787 5.295 -6.142 1.00 79.12 90 ASP A N 1
ATOM 702 C CA . ASP A 1 90 ? 12.692 4.687 -7.465 1.00 79.12 90 ASP A CA 1
ATOM 703 C C . ASP A 1 90 ? 11.639 5.434 -8.310 1.00 79.12 90 ASP A C 1
ATOM 705 O O . ASP A 1 90 ? 10.437 5.224 -8.117 1.00 79.12 90 ASP A O 1
ATOM 709 N N . PRO A 1 91 ? 12.048 6.319 -9.237 1.00 73.31 91 PRO A N 1
ATOM 710 C CA . PRO A 1 91 ? 11.109 7.133 -10.007 1.00 73.31 91 PRO A CA 1
ATOM 711 C C . PRO A 1 91 ? 10.138 6.295 -10.849 1.00 73.31 91 PRO A C 1
ATOM 713 O O . PRO A 1 91 ? 9.056 6.779 -11.170 1.00 73.31 91 PRO A O 1
ATOM 716 N N . GLU A 1 92 ? 10.489 5.045 -11.148 1.00 73.81 92 GLU A N 1
ATOM 717 C CA . GLU A 1 92 ? 9.684 4.128 -11.947 1.00 73.81 92 GLU A CA 1
ATOM 718 C C . GLU A 1 92 ? 8.839 3.214 -11.067 1.00 73.81 92 GLU A C 1
ATOM 720 O O . GLU A 1 92 ? 7.645 3.035 -11.299 1.00 73.81 92 GLU A O 1
ATOM 725 N N . GLY A 1 93 ? 9.424 2.676 -10.000 1.00 74.38 93 GLY A N 1
ATOM 726 C CA . GLY A 1 93 ? 8.742 1.767 -9.085 1.00 74.38 93 GLY A CA 1
ATOM 727 C C . GLY A 1 93 ? 7.684 2.447 -8.215 1.00 74.38 93 GLY A C 1
ATOM 728 O O . GLY A 1 93 ? 6.574 1.924 -8.075 1.00 74.38 93 GLY A O 1
ATOM 729 N N . CYS A 1 94 ? 7.983 3.614 -7.629 1.00 77.50 94 CYS A N 1
ATOM 730 C CA . CYS A 1 94 ? 7.082 4.216 -6.638 1.00 77.50 94 CYS A CA 1
ATOM 731 C C . CYS A 1 94 ? 5.716 4.631 -7.231 1.00 77.50 94 CYS A C 1
ATOM 733 O O . CYS A 1 94 ? 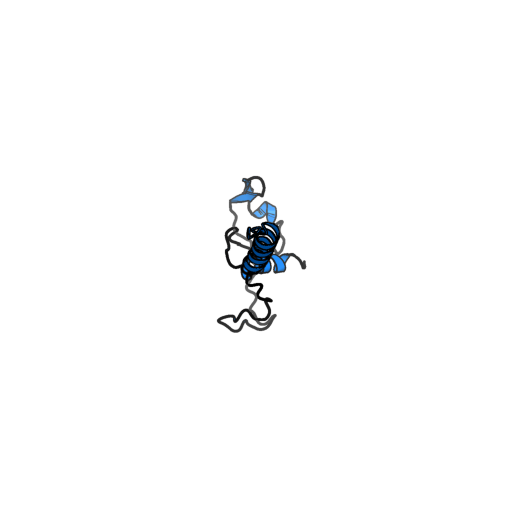4.698 4.354 -6.592 1.00 77.50 94 CYS A O 1
ATOM 735 N N . PRO A 1 95 ? 5.629 5.237 -8.437 1.00 76.12 95 PRO A N 1
ATOM 736 C CA . PRO A 1 95 ? 4.339 5.521 -9.071 1.00 76.12 95 PRO A CA 1
ATOM 737 C C . PRO A 1 95 ? 3.587 4.249 -9.485 1.00 76.12 95 PRO A C 1
ATOM 739 O O . PRO A 1 95 ? 2.363 4.187 -9.371 1.00 76.12 95 PRO A O 1
ATOM 742 N N . LEU A 1 96 ? 4.302 3.210 -9.934 1.00 75.12 96 LEU A N 1
ATOM 743 C CA . LEU A 1 96 ? 3.696 1.936 -10.335 1.00 75.12 96 LEU A CA 1
ATOM 744 C C . LEU A 1 96 ? 3.077 1.175 -9.160 1.00 75.12 96 LEU A C 1
ATOM 746 O O . LEU A 1 96 ? 2.052 0.519 -9.344 1.00 75.12 96 LEU A O 1
ATOM 750 N N . ALA A 1 97 ? 3.650 1.294 -7.960 1.00 76.19 97 ALA A N 1
ATOM 751 C CA . ALA A 1 97 ? 3.155 0.615 -6.764 1.00 76.19 97 ALA A CA 1
ATOM 752 C C . ALA A 1 97 ? 1.701 0.989 -6.415 1.00 76.19 97 ALA A C 1
ATOM 754 O O . ALA A 1 97 ? 0.965 0.159 -5.881 1.00 76.19 97 ALA A O 1
ATOM 755 N N . TYR A 1 98 ? 1.269 2.208 -6.755 1.00 75.56 98 TYR A N 1
ATOM 756 C CA . TYR A 1 98 ? -0.111 2.653 -6.548 1.00 75.56 98 TYR A CA 1
ATOM 757 C C . TYR A 1 98 ? -1.050 2.290 -7.704 1.00 75.56 98 TYR A C 1
ATOM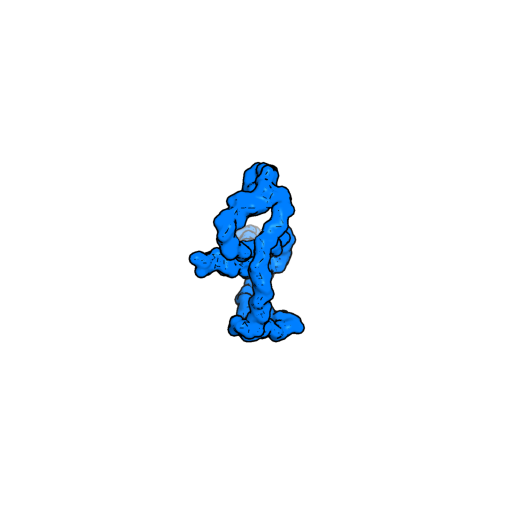 759 O O . TYR A 1 98 ? -2.231 2.052 -7.460 1.00 75.56 98 TYR A O 1
ATOM 767 N N . ARG A 1 99 ? -0.545 2.140 -8.939 1.00 76.38 99 ARG A N 1
ATOM 768 C CA . ARG A 1 99 ? -1.387 1.903 -10.131 1.00 76.38 99 ARG A CA 1
ATOM 769 C C . ARG A 1 99 ? -2.245 0.642 -10.064 1.00 76.38 99 ARG A C 1
ATOM 771 O O . ARG A 1 99 ? -3.284 0.582 -10.712 1.00 76.38 99 ARG A O 1
ATOM 778 N N . VAL A 1 100 ? -1.836 -0.361 -9.287 1.00 73.38 100 VAL A N 1
ATOM 779 C CA . VAL A 1 100 ? -2.626 -1.588 -9.080 1.00 73.38 100 VAL A CA 1
ATOM 780 C C . VAL A 1 100 ? -3.970 -1.291 -8.394 1.00 73.38 100 VAL A C 1
ATOM 782 O O . VAL A 1 100 ? -4.926 -2.039 -8.579 1.00 73.38 100 VAL A O 1
ATOM 785 N N . PHE A 1 101 ? -4.065 -0.195 -7.637 1.00 76.50 101 PHE A N 1
ATOM 786 C CA . PHE A 1 101 ? -5.270 0.197 -6.906 1.00 76.50 101 PHE A CA 1
ATOM 787 C C . PHE A 1 101 ? -6.192 1.139 -7.693 1.00 76.50 101 PHE A C 1
ATOM 789 O O . PHE A 1 101 ? -7.373 1.211 -7.370 1.00 76.50 101 PHE A O 1
ATOM 796 N N . ASP A 1 102 ? -5.692 1.816 -8.732 1.00 73.44 102 ASP A N 1
ATOM 797 C CA . ASP A 1 102 ? -6.457 2.812 -9.503 1.00 73.44 102 ASP A CA 1
ATOM 798 C C . ASP A 1 102 ? -7.488 2.193 -10.470 1.00 73.44 102 ASP A C 1
ATOM 800 O O . ASP A 1 102 ? -8.357 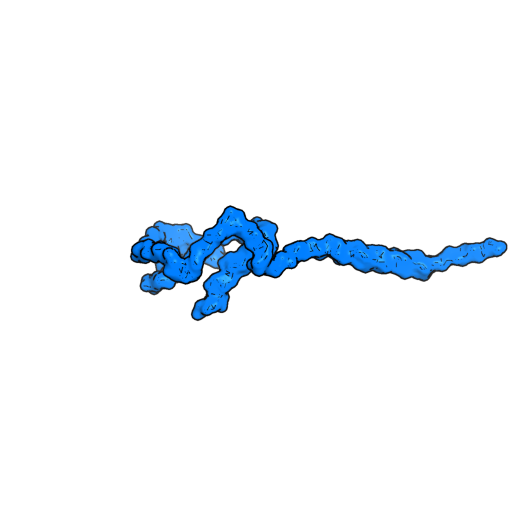2.894 -10.984 1.00 73.44 102 ASP A O 1
ATOM 804 N N . GLY A 1 103 ? -7.371 0.893 -10.768 1.00 60.81 103 GLY A N 1
ATOM 805 C CA . GLY A 1 103 ? -8.187 0.189 -11.767 1.00 60.81 103 GLY A CA 1
ATOM 806 C C . GLY A 1 103 ? -9.340 -0.662 -11.219 1.00 60.81 103 GLY A C 1
ATOM 807 O O . GLY A 1 103 ? -9.937 -1.407 -11.999 1.00 60.81 103 GLY A O 1
ATOM 808 N N . LEU A 1 104 ? -9.611 -0.607 -9.910 1.00 52.84 104 LEU A N 1
ATOM 809 C CA . LEU A 1 104 ? -10.727 -1.299 -9.242 1.00 52.84 104 LEU A CA 1
ATOM 810 C C . LEU A 1 104 ? -11.958 -0.391 -9.132 1.00 52.84 104 LEU A C 1
ATOM 812 O O . LEU A 1 104 ? -13.078 -0.938 -9.246 1.00 52.84 104 LEU A O 1
#

pLDDT: mean 76.99, std 15.41, range [39.16, 98.0]

Radius of gyration: 26.23 Å; chains: 1; bounding box: 53×74×47 Å

Secondary structure (DSSP, 8-state):
------HHHHHHHHHHHHHHHGGG-------TT----SSPPPPTT-S--PPP-PPPP-EEE-TTS-EEETHHHHTTS--------TT---TTHHHHHHHTTTT-

Foldseek 3Di:
DDPPPPVVVVVVVVVVVVVVVVVVPPPPPDPLVPPPDPDDDDDPPPDDDDDDDDDDWDWDADPVRDIDIPCVVCVVHDDDDADDDPPDPPPNPRVVSCVVVVPD